Protein AF-A0A3D4Z7B1-F1 (afdb_monomer_lite)

Radius of gyration: 13.18 Å; chains: 1; bounding box: 24×23×37 Å

Secondary structure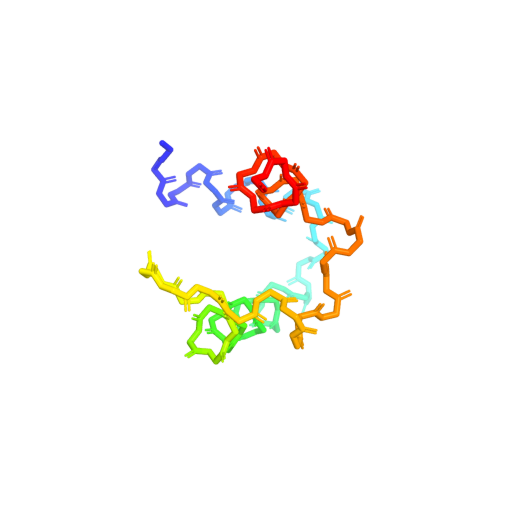 (DSSP, 8-state):
--HHHHHHHHHHHS-GGGHHHHHHHHHHHHHHTS-SSS--GGG-TTGGG-HHIIIIITT-

pLDDT: mean 93.14, std 8.07, range [56.97, 97.69]

Foldseek 3Di:
DDPVVVLVVVPVVDDPVCSVVVVVVVVVCQVPAVDPPDGNLVPDPCNVVDPCCVPPPVVD

Structure (mmCIF, N/CA/C/O backbone):
data_AF-A0A3D4Z7B1-F1
#
_entry.id   AF-A0A3D4Z7B1-F1
#
loop_
_atom_site.group_PDB
_atom_site.id
_atom_site.type_symbol
_atom_site.label_atom_id
_atom_site.label_alt_id
_atom_site.label_comp_id
_atom_site.label_asym_id
_atom_site.label_entity_id
_atom_site.label_seq_id
_atom_site.pdbx_PDB_ins_code
_atom_site.Cartn_x
_atom_site.Cartn_y
_atom_site.Cartn_z
_atom_site.occupancy
_atom_site.B_iso_or_equiv
_atom_site.auth_seq_id
_atom_site.auth_comp_id
_atom_site.auth_asym_id
_atom_site.auth_atom_id
_atom_site.pdbx_PDB_model_num
ATOM 1 N N . LYS A 1 1 ? 3.891 14.383 1.574 1.00 60.12 1 LYS A N 1
ATOM 2 C CA . LYS A 1 1 ? 3.004 13.786 2.601 1.00 60.12 1 LYS A CA 1
ATOM 3 C C . LYS A 1 1 ? 3.882 13.138 3.664 1.00 60.12 1 LYS A C 1
ATOM 5 O O . LYS A 1 1 ? 4.780 12.395 3.293 1.00 60.12 1 LYS A O 1
ATOM 10 N N . ASN A 1 2 ? 3.686 13.469 4.938 1.00 90.81 2 ASN A N 1
ATOM 11 C CA . ASN A 1 2 ? 4.379 12.815 6.059 1.00 90.81 2 ASN A CA 1
ATOM 12 C C . ASN A 1 2 ? 3.633 11.509 6.421 1.00 90.81 2 ASN A C 1
ATOM 14 O O . ASN A 1 2 ? 2.402 11.513 6.330 1.00 90.81 2 ASN A O 1
ATOM 18 N N . PRO A 1 3 ? 4.322 10.423 6.833 1.00 90.44 3 PRO A N 1
ATOM 19 C CA . PRO A 1 3 ? 3.695 9.227 7.409 1.00 90.44 3 PRO A CA 1
ATOM 20 C C . PRO A 1 3 ? 2.509 9.497 8.349 1.00 90.44 3 PRO A C 1
ATOM 22 O O . PRO A 1 3 ? 1.468 8.865 8.202 1.00 90.44 3 PRO A O 1
ATOM 25 N N . HIS A 1 4 ? 2.612 10.491 9.237 1.00 93.69 4 HIS A N 1
ATOM 26 C CA . HIS A 1 4 ? 1.545 10.835 10.181 1.00 93.69 4 HIS A CA 1
ATOM 27 C C . HIS A 1 4 ? 0.251 11.299 9.492 1.00 93.69 4 HIS A C 1
ATOM 29 O O . HIS A 1 4 ? -0.847 10.918 9.887 1.00 93.69 4 HIS A O 1
ATOM 35 N N . GLN A 1 5 ? 0.370 12.086 8.420 1.00 95.75 5 GLN A N 1
ATOM 36 C CA . GLN A 1 5 ? -0.794 12.549 7.658 1.00 95.75 5 GLN A CA 1
ATOM 37 C C . GLN A 1 5 ? -1.485 11.381 6.946 1.00 95.75 5 GLN A C 1
ATOM 39 O O . GLN A 1 5 ? -2.709 11.317 6.916 1.00 95.75 5 GLN A O 1
ATOM 44 N N . VAL A 1 6 ? -0.701 10.442 6.403 1.00 94.06 6 VAL A N 1
ATOM 45 C CA . VAL A 1 6 ? -1.228 9.238 5.741 1.00 94.06 6 VAL A CA 1
ATOM 46 C C . VAL A 1 6 ? -1.966 8.354 6.744 1.00 94.06 6 VAL A C 1
ATOM 48 O O . VAL A 1 6 ? -3.055 7.873 6.449 1.00 94.06 6 VAL A O 1
ATOM 51 N N . GLU A 1 7 ? -1.411 8.178 7.942 1.00 94.12 7 GLU A N 1
ATOM 52 C CA . GLU A 1 7 ? -2.060 7.421 9.012 1.00 94.12 7 GLU A CA 1
ATOM 53 C C . GLU A 1 7 ? -3.416 8.034 9.391 1.00 94.12 7 GLU A C 1
ATOM 55 O O . GLU A 1 7 ? -4.424 7.330 9.408 1.00 94.12 7 GLU A O 1
ATOM 60 N N . GLN A 1 8 ? -3.474 9.351 9.610 1.00 95.25 8 GLN A N 1
ATOM 61 C CA . GLN A 1 8 ? -4.723 10.050 9.929 1.00 95.25 8 GLN A CA 1
ATOM 62 C C . GLN A 1 8 ? -5.772 9.939 8.813 1.00 95.25 8 GLN A C 1
ATOM 64 O O . GLN A 1 8 ? -6.962 9.816 9.101 1.00 95.25 8 GLN A O 1
ATOM 69 N N . GLU A 1 9 ? -5.359 9.992 7.543 1.00 95.38 9 GLU A N 1
ATOM 70 C CA . GLU A 1 9 ? -6.257 9.775 6.402 1.00 95.38 9 GLU A CA 1
ATOM 71 C C . GLU A 1 9 ? -6.824 8.344 6.411 1.00 95.38 9 GLU A C 1
ATOM 73 O O . GLU A 1 9 ? -8.034 8.165 6.279 1.00 95.38 9 GLU A O 1
ATOM 78 N N . LEU A 1 10 ? -5.986 7.330 6.648 1.00 94.62 10 LEU A N 1
ATOM 79 C CA . LEU A 1 10 ? -6.414 5.928 6.698 1.00 94.62 10 LEU A CA 1
ATOM 80 C C . LEU A 1 10 ? -7.367 5.642 7.866 1.00 94.62 10 LEU A C 1
ATOM 82 O O . LEU A 1 10 ? -8.367 4.951 7.678 1.00 94.62 10 LEU A O 1
ATOM 86 N N . GLN A 1 11 ? -7.105 6.207 9.047 1.00 95.25 11 GLN A N 1
ATOM 87 C CA . GLN A 1 11 ? -7.959 6.040 10.230 1.00 95.25 11 GLN A CA 1
ATOM 88 C C . GLN A 1 11 ? -9.373 6.615 10.037 1.00 95.25 11 GLN A C 1
ATOM 90 O O . GLN A 1 11 ? -10.315 6.127 10.658 1.00 95.25 11 GLN A O 1
ATOM 95 N N . LYS A 1 12 ? -9.541 7.628 9.173 1.00 96.62 12 LYS A N 1
ATOM 96 C CA . LYS A 1 12 ? -10.858 8.196 8.827 1.00 96.62 12 LYS A CA 1
ATOM 97 C C . LYS A 1 12 ? -11.665 7.302 7.883 1.00 96.62 12 LYS A C 1
ATOM 99 O O . LYS A 1 12 ? -12.886 7.398 7.865 1.00 96.62 12 LYS A O 1
ATOM 104 N N . ILE A 1 13 ? -10.989 6.477 7.084 1.00 96.44 13 ILE A N 1
ATOM 105 C CA . ILE A 1 13 ? -11.607 5.638 6.047 1.00 96.44 13 ILE A CA 1
ATOM 106 C C . ILE A 1 13 ? -11.885 4.227 6.581 1.00 96.44 13 ILE A C 1
ATOM 108 O O . ILE A 1 13 ? -12.897 3.619 6.238 1.00 96.44 13 ILE A O 1
ATOM 112 N N . LEU A 1 14 ? -10.989 3.693 7.416 1.00 95.62 14 LEU A N 1
ATOM 113 C CA . LEU A 1 14 ? -11.038 2.313 7.893 1.00 95.62 14 LEU A CA 1
ATOM 114 C C . LEU A 1 14 ? -11.581 2.221 9.329 1.00 95.62 14 LEU A C 1
ATOM 116 O O . LEU A 1 14 ? -11.091 2.935 10.210 1.00 95.62 14 LEU A O 1
ATOM 120 N N . PRO A 1 15 ? -12.503 1.281 9.621 1.00 97.00 15 PRO A N 1
ATOM 121 C CA . PRO A 1 15 ? -12.898 0.964 10.991 1.00 97.00 15 PRO A CA 1
ATOM 122 C C . PRO A 1 15 ? -11.686 0.599 11.855 1.00 97.00 15 PRO A C 1
ATOM 124 O O . PRO A 1 15 ? -10.793 -0.116 11.397 1.00 97.00 15 PRO A O 1
ATOM 127 N N . LYS A 1 16 ? -11.681 1.026 13.126 1.00 96.00 16 LYS A N 1
ATOM 128 C CA . LYS A 1 16 ? -10.549 0.830 14.055 1.00 96.00 16 LYS A CA 1
ATOM 129 C C . LYS A 1 16 ? -10.091 -0.625 14.176 1.00 96.00 16 LYS A C 1
ATOM 131 O O . LYS A 1 16 ? -8.895 -0.891 14.246 1.00 96.00 16 LYS A O 1
ATOM 136 N N . GLN A 1 17 ? -11.032 -1.565 14.140 1.00 96.94 17 GLN A N 1
ATOM 137 C CA . GLN A 1 17 ? -10.749 -3.002 14.200 1.00 96.94 17 GLN A CA 1
ATOM 138 C C . GLN A 1 17 ? -9.921 -3.525 13.010 1.00 96.94 17 GLN A C 1
ATOM 140 O O . GLN A 1 17 ? -9.257 -4.546 13.139 1.00 96.94 17 GLN A O 1
ATOM 145 N N . ASN A 1 18 ? -9.911 -2.814 11.877 1.00 97.31 18 ASN A N 1
ATOM 146 C CA . ASN A 1 18 ? -9.223 -3.235 10.656 1.00 97.31 18 ASN A CA 1
ATOM 147 C C . ASN A 1 18 ? -7.836 -2.594 10.492 1.00 97.31 18 ASN A C 1
ATOM 149 O O . ASN A 1 18 ? -7.162 -2.880 9.507 1.00 97.31 18 ASN A O 1
ATOM 153 N N . TRP A 1 19 ? -7.390 -1.717 11.401 1.00 96.31 19 TRP A N 1
ATOM 154 C CA . TRP A 1 19 ? -6.151 -0.950 11.207 1.00 96.31 19 TRP A CA 1
ATOM 155 C C . TRP A 1 19 ? -4.905 -1.836 11.117 1.00 96.31 19 TRP A C 1
ATOM 157 O O . TRP A 1 19 ? -4.101 -1.669 10.201 1.00 96.31 19 TRP A O 1
ATOM 167 N N . SER A 1 20 ? -4.759 -2.801 12.029 1.00 96.25 20 SER A N 1
ATOM 168 C CA . SER A 1 20 ? -3.620 -3.728 12.030 1.00 96.25 20 SER A CA 1
ATOM 169 C C . SER A 1 20 ? -3.610 -4.624 10.794 1.00 96.25 20 SER A C 1
ATOM 171 O O . SER A 1 20 ? -2.564 -4.812 10.179 1.00 96.25 20 SER A O 1
ATOM 173 N N . GLU A 1 21 ? -4.777 -5.127 10.391 1.00 96.75 21 GLU A N 1
ATOM 174 C CA . GLU A 1 21 ? -4.901 -5.966 9.198 1.00 96.75 21 GLU A CA 1
ATOM 175 C C . GLU A 1 21 ? -4.570 -5.170 7.931 1.00 96.75 21 GLU A C 1
ATOM 177 O O . GLU A 1 21 ? -3.728 -5.575 7.133 1.00 96.75 21 GLU A O 1
ATOM 182 N N . ALA A 1 22 ? -5.144 -3.973 7.786 1.00 96.62 22 ALA A N 1
ATOM 183 C CA . ALA A 1 22 ? -4.856 -3.092 6.663 1.00 96.62 22 ALA A CA 1
ATOM 184 C C . ALA A 1 22 ? -3.366 -2.735 6.582 1.00 96.62 22 ALA A C 1
ATOM 186 O O . ALA A 1 22 ? -2.798 -2.723 5.491 1.00 96.62 22 ALA A O 1
ATOM 187 N N . HIS A 1 23 ? -2.710 -2.495 7.720 1.00 95.69 23 HIS A N 1
ATOM 188 C CA . HIS A 1 23 ? -1.271 -2.252 7.767 1.00 95.69 23 HIS A CA 1
ATOM 189 C C . HIS A 1 23 ? -0.470 -3.429 7.188 1.00 95.69 23 HIS A C 1
ATOM 191 O O . HIS A 1 23 ? 0.363 -3.227 6.299 1.00 95.69 23 HIS A O 1
ATOM 197 N N . HIS A 1 24 ? -0.746 -4.659 7.635 1.00 97.69 24 HIS A N 1
ATOM 198 C CA . HIS A 1 24 ? -0.073 -5.851 7.115 1.00 97.69 24 HIS A CA 1
ATOM 199 C C . HIS A 1 24 ? -0.347 -6.064 5.623 1.00 97.69 24 HIS A C 1
ATOM 201 O O . HIS A 1 24 ? 0.590 -6.326 4.866 1.00 97.69 24 HIS A O 1
ATOM 207 N N . LEU A 1 25 ? -1.596 -5.883 5.182 1.00 96.62 25 LEU A N 1
ATOM 208 C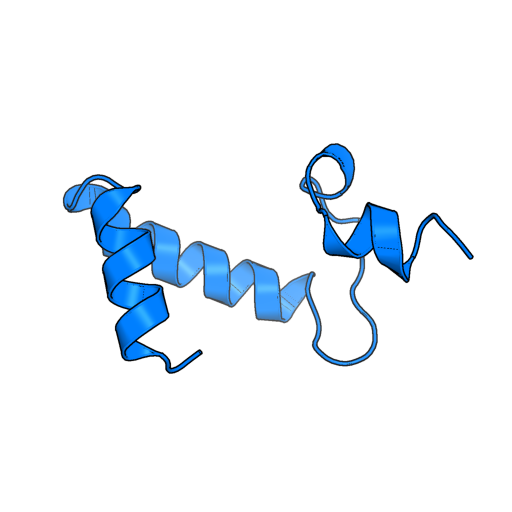 CA . LEU A 1 25 ? -1.984 -6.013 3.777 1.00 96.62 25 LEU A CA 1
ATOM 209 C C . LEU A 1 25 ? -1.266 -4.991 2.889 1.00 96.62 25 LEU A C 1
ATOM 211 O O . LEU A 1 25 ? -0.731 -5.359 1.845 1.00 96.62 25 LEU A O 1
ATOM 215 N N . LEU A 1 26 ? -1.191 -3.724 3.309 1.00 96.00 26 LEU A N 1
ATOM 216 C CA . LEU A 1 26 ? -0.495 -2.673 2.562 1.00 96.00 26 LEU A CA 1
ATOM 217 C C . LEU A 1 26 ? 1.012 -2.948 2.466 1.00 96.00 26 LEU A C 1
ATOM 219 O O . LEU A 1 26 ? 1.599 -2.781 1.394 1.00 96.00 26 LEU A O 1
ATOM 223 N N . ILE A 1 27 ? 1.637 -3.429 3.546 1.00 96.94 27 ILE A N 1
ATOM 224 C CA . ILE A 1 27 ? 3.049 -3.833 3.531 1.00 96.94 27 ILE A CA 1
ATOM 225 C C . ILE A 1 27 ? 3.270 -5.021 2.595 1.00 96.94 27 ILE A C 1
ATOM 227 O O . ILE A 1 27 ? 4.186 -4.987 1.771 1.00 96.94 27 ILE A O 1
ATOM 231 N N . ALA A 1 28 ? 2.450 -6.067 2.703 1.00 97.44 28 ALA A N 1
ATOM 232 C CA . ALA A 1 28 ? 2.556 -7.251 1.857 1.00 97.44 28 ALA A CA 1
ATOM 233 C C . ALA A 1 28 ? 2.369 -6.888 0.377 1.00 97.44 28 ALA A C 1
ATOM 235 O O . ALA A 1 28 ? 3.141 -7.326 -0.477 1.00 97.44 28 ALA A O 1
ATOM 236 N N . HIS A 1 29 ? 1.399 -6.023 0.080 1.00 97.38 29 HIS A N 1
ATOM 237 C CA . HIS A 1 29 ? 1.155 -5.519 -1.263 1.00 97.38 29 HIS A CA 1
ATOM 238 C C . HIS A 1 29 ? 2.359 -4.741 -1.812 1.00 97.38 29 HIS A C 1
ATOM 240 O O . HIS A 1 29 ? 2.813 -5.018 -2.923 1.00 97.38 29 HIS A O 1
ATOM 246 N N . GLY A 1 30 ? 2.924 -3.814 -1.032 1.00 97.00 30 GLY A N 1
ATOM 247 C CA . GLY A 1 30 ? 4.106 -3.044 -1.428 1.00 97.00 30 GLY A CA 1
ATOM 248 C C . GLY A 1 30 ? 5.351 -3.908 -1.646 1.00 97.00 30 GLY A C 1
ATOM 249 O O . GLY A 1 30 ? 6.117 -3.674 -2.578 1.00 97.00 30 GLY A O 1
ATOM 250 N N . ARG A 1 31 ? 5.542 -4.946 -0.825 1.00 97.00 31 ARG A N 1
ATOM 251 C CA . ARG A 1 31 ? 6.703 -5.847 -0.920 1.00 97.00 31 ARG A CA 1
ATOM 252 C C . ARG A 1 31 ? 6.623 -6.835 -2.080 1.00 97.00 31 ARG A C 1
ATOM 254 O O . ARG A 1 31 ? 7.664 -7.190 -2.620 1.00 97.00 31 ARG A O 1
ATOM 261 N N . ASN A 1 32 ? 5.422 -7.275 -2.458 1.00 96.81 32 ASN A N 1
ATOM 262 C CA . ASN A 1 32 ? 5.251 -8.355 -3.435 1.00 96.81 32 ASN A CA 1
ATOM 263 C C . ASN A 1 32 ? 4.773 -7.876 -4.817 1.00 96.81 32 ASN A C 1
ATOM 265 O O . ASN A 1 32 ? 5.084 -8.518 -5.822 1.00 96.81 32 ASN A O 1
ATOM 269 N 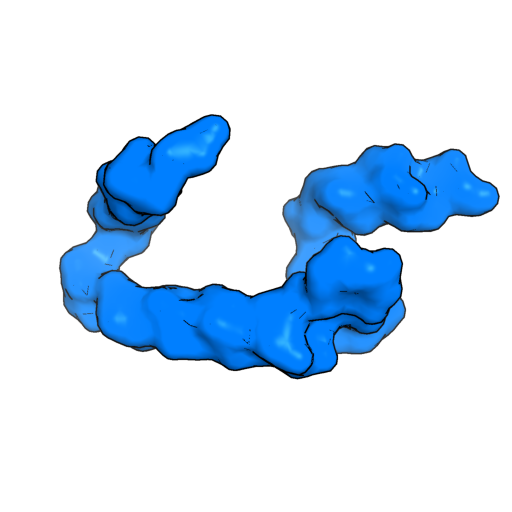N . LEU A 1 33 ? 4.023 -6.769 -4.880 1.00 97.00 33 LEU A N 1
ATOM 270 C CA . LEU A 1 33 ? 3.373 -6.279 -6.102 1.00 97.00 33 LEU A CA 1
ATOM 271 C C . LEU A 1 33 ? 3.764 -4.832 -6.431 1.00 97.00 33 LEU A C 1
ATOM 273 O O . LEU A 1 33 ? 4.316 -4.574 -7.501 1.00 97.00 33 LEU A O 1
ATOM 277 N N . CYS A 1 34 ? 3.518 -3.888 -5.520 1.00 97.19 34 CYS A N 1
ATOM 278 C CA . CYS A 1 34 ? 3.724 -2.453 -5.750 1.00 97.19 34 CYS A CA 1
ATOM 279 C C . CYS A 1 34 ? 5.161 -2.013 -5.406 1.00 97.19 34 CYS A C 1
ATOM 281 O O . CYS A 1 34 ? 5.401 -1.207 -4.508 1.00 97.19 34 CYS A O 1
ATOM 283 N N . LEU A 1 35 ? 6.132 -2.598 -6.113 1.00 96.25 35 LEU A N 1
ATOM 284 C CA . LEU A 1 35 ? 7.561 -2.354 -5.910 1.00 96.25 35 LEU A CA 1
ATOM 285 C C . LEU A 1 35 ? 7.963 -0.928 -6.323 1.00 96.25 35 LEU A C 1
ATOM 287 O O . LEU A 1 35 ? 7.550 -0.442 -7.371 1.00 96.25 35 LEU A O 1
ATOM 291 N N . ALA A 1 36 ? 8.876 -0.308 -5.567 1.00 93.31 36 ALA A N 1
ATOM 292 C CA . ALA A 1 36 ? 9.256 1.101 -5.735 1.00 93.31 36 ALA A CA 1
ATOM 293 C C . ALA A 1 36 ? 9.854 1.476 -7.106 1.00 93.31 36 ALA A C 1
ATOM 295 O O . ALA A 1 36 ? 9.753 2.629 -7.512 1.00 93.31 36 ALA A O 1
ATOM 296 N N . ARG A 1 37 ? 10.517 0.540 -7.802 1.00 91.00 37 ARG A N 1
ATOM 297 C CA . ARG A 1 37 ? 11.162 0.810 -9.105 1.00 91.00 37 ARG A CA 1
ATOM 298 C C . ARG A 1 37 ? 10.419 0.210 -10.296 1.00 91.00 37 ARG A C 1
ATOM 300 O O . ARG A 1 37 ? 10.315 0.854 -11.328 1.00 91.00 37 ARG A O 1
ATOM 307 N N . LYS A 1 38 ? 9.953 -1.036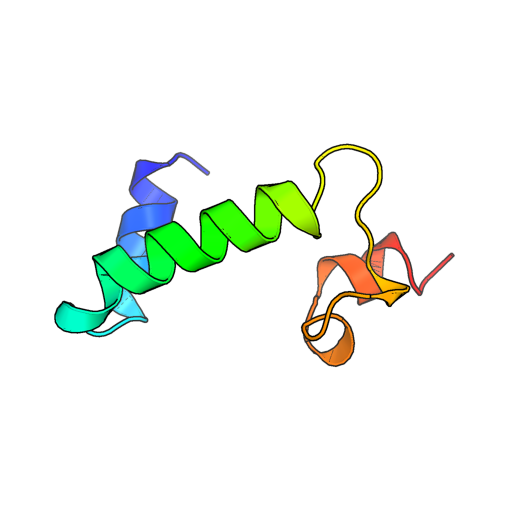 -10.173 1.00 91.44 38 LYS A N 1
ATOM 308 C CA . LYS A 1 38 ? 9.268 -1.772 -11.246 1.00 91.44 38 LYS A CA 1
ATOM 309 C C . LYS A 1 38 ? 8.076 -2.534 -10.658 1.00 91.44 38 LYS A C 1
ATOM 311 O O . LYS A 1 38 ? 8.238 -3.704 -10.297 1.00 91.44 38 LYS A O 1
ATOM 316 N N . PRO A 1 39 ? 6.917 -1.877 -10.482 1.00 96.06 39 PRO A N 1
ATOM 317 C CA . PRO A 1 39 ? 5.735 -2.523 -9.932 1.00 96.06 39 PRO A CA 1
ATOM 318 C C . PRO A 1 39 ? 5.213 -3.601 -10.888 1.00 96.06 39 PRO A C 1
ATOM 320 O O . PRO A 1 39 ? 5.312 -3.484 -12.108 1.00 96.06 39 PRO A O 1
ATOM 323 N N . ARG A 1 40 ? 4.638 -4.667 -10.331 1.00 96.06 40 ARG A N 1
ATOM 324 C CA . ARG A 1 40 ? 4.060 -5.788 -11.085 1.00 96.06 40 ARG A CA 1
ATOM 325 C C . ARG A 1 40 ? 2.581 -5.527 -11.380 1.00 96.06 40 ARG A C 1
ATOM 327 O O . ARG A 1 40 ? 1.716 -6.257 -10.904 1.00 96.06 40 ARG A O 1
ATOM 334 N N . CYS A 1 41 ? 2.289 -4.455 -12.119 1.00 95.50 41 CYS A N 1
ATOM 335 C CA . CYS A 1 41 ? 0.914 -4.006 -12.373 1.00 95.50 41 CYS A CA 1
ATOM 336 C C . CYS A 1 41 ? 0.058 -5.060 -13.096 1.00 95.50 41 CYS A C 1
ATOM 338 O O . CYS A 1 41 ? -1.111 -5.218 -12.770 1.00 95.50 41 CYS A O 1
ATOM 340 N N . GLU A 1 42 ? 0.633 -5.842 -14.005 1.00 92.62 42 GLU A N 1
ATOM 341 C CA . GLU A 1 42 ? -0.086 -6.903 -14.733 1.00 92.62 42 GLU A CA 1
ATOM 342 C C . GLU A 1 42 ? -0.674 -7.981 -13.808 1.00 92.62 42 GLU A C 1
ATOM 344 O O . GLU A 1 42 ? -1.739 -8.524 -14.077 1.00 92.62 42 GLU A O 1
ATOM 349 N N . ALA A 1 43 ? -0.003 -8.259 -12.686 1.00 95.31 43 ALA A N 1
ATOM 350 C CA . ALA A 1 43 ? -0.438 -9.233 -11.686 1.00 95.31 43 ALA A CA 1
ATOM 351 C C . ALA A 1 43 ? -1.197 -8.590 -10.510 1.00 95.31 43 ALA A C 1
ATOM 353 O O . ALA A 1 43 ? -1.555 -9.272 -9.549 1.00 95.31 43 ALA A O 1
ATOM 354 N N . CYS A 1 44 ? -1.393 -7.269 -10.530 1.00 96.81 44 CYS A N 1
ATOM 355 C CA . CYS A 1 44 ? -2.012 -6.548 -9.430 1.00 96.81 44 CYS A CA 1
ATOM 356 C C . CYS A 1 44 ? -3.545 -6.537 -9.587 1.00 96.81 44 CYS A C 1
ATOM 358 O O . CYS A 1 44 ? -4.056 -6.003 -10.571 1.00 96.81 44 CYS A O 1
ATOM 360 N N . PRO A 1 45 ? -4.314 -7.039 -8.603 1.00 95.38 45 PRO A N 1
ATOM 361 C CA . PRO A 1 45 ? -5.777 -7.044 -8.683 1.00 95.38 45 PRO A CA 1
ATOM 362 C C . PRO A 1 45 ? -6.381 -5.635 -8.589 1.00 95.38 45 PRO A C 1
ATOM 364 O O . PRO A 1 45 ? -7.525 -5.420 -8.974 1.00 95.38 45 PRO A O 1
ATOM 367 N N . LEU A 1 46 ? -5.614 -4.663 -8.083 1.00 95.62 46 LEU A N 1
ATOM 368 C CA . LEU A 1 46 ? -6.045 -3.272 -7.940 1.00 95.62 46 LEU A CA 1
ATOM 369 C C . LEU A 1 46 ? -5.823 -2.450 -9.211 1.00 95.62 46 LEU A C 1
ATOM 371 O O . LEU A 1 46 ? -6.193 -1.282 -9.236 1.00 95.62 46 LEU A O 1
ATOM 375 N N . THR A 1 47 ? -5.230 -3.027 -10.257 1.00 96.06 47 THR A N 1
ATOM 376 C CA . THR A 1 47 ? -4.900 -2.336 -11.511 1.00 96.06 47 THR A CA 1
ATOM 377 C C . THR A 1 47 ? -6.073 -1.569 -12.131 1.00 96.06 47 THR A C 1
ATOM 379 O O . THR A 1 47 ? -5.876 -0.395 -12.448 1.00 96.06 47 THR A O 1
ATOM 382 N N . PRO A 1 48 ? -7.306 -2.114 -12.206 1.00 94.31 48 PRO A N 1
ATOM 383 C CA . PRO A 1 48 ? -8.457 -1.364 -12.720 1.00 94.31 48 PRO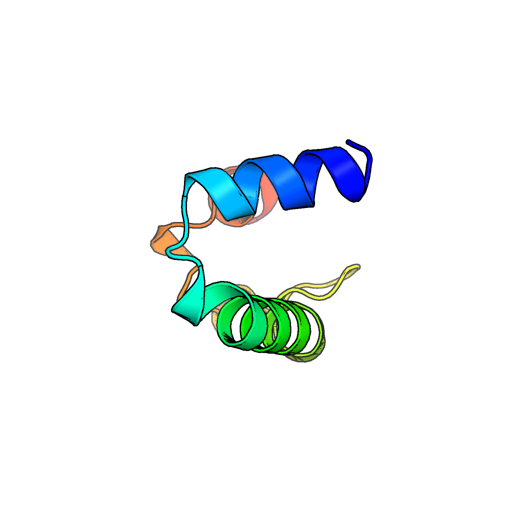 A CA 1
ATOM 384 C C . PRO A 1 48 ? -8.809 -0.111 -11.900 1.00 94.31 48 PRO A C 1
ATOM 386 O O . PRO A 1 48 ? -9.376 0.835 -12.436 1.00 94.31 48 PRO A O 1
ATOM 389 N N . LEU A 1 49 ? -8.460 -0.097 -10.609 1.00 95.38 49 LEU A N 1
ATOM 390 C CA . LEU A 1 49 ? -8.734 0.991 -9.661 1.00 95.38 49 LEU A CA 1
ATOM 391 C C . LEU A 1 49 ? -7.494 1.860 -9.382 1.00 95.38 49 LEU A C 1
ATOM 393 O O . LEU A 1 49 ? -7.561 2.834 -8.630 1.00 95.38 49 LEU A O 1
ATOM 397 N N . CYS A 1 50 ? -6.336 1.498 -9.935 1.00 96.25 50 CYS A N 1
ATOM 398 C CA . CYS A 1 50 ? -5.066 2.121 -9.607 1.00 96.25 50 CYS A CA 1
ATOM 399 C C . CYS A 1 50 ? -4.833 3.349 -10.487 1.00 96.25 50 CYS A C 1
ATOM 401 O O . CYS A 1 50 ? -4.464 3.235 -11.655 1.00 96.25 50 CYS A O 1
ATOM 403 N N . ARG A 1 51 ? -4.955 4.535 -9.886 1.00 95.50 51 ARG A N 1
ATOM 404 C CA . ARG A 1 51 ? -4.665 5.809 -10.555 1.00 95.50 51 ARG A CA 1
ATOM 405 C C . ARG A 1 51 ? -3.253 5.860 -11.154 1.00 95.50 51 ARG A C 1
ATOM 407 O O . ARG A 1 51 ? -3.093 6.281 -12.291 1.00 95.50 51 ARG A O 1
ATOM 414 N N . TYR A 1 52 ? -2.242 5.388 -10.416 1.00 94.88 52 TYR A N 1
ATOM 415 C CA . TYR A 1 52 ? -0.858 5.360 -10.907 1.00 94.88 52 TYR A CA 1
ATOM 416 C C . TYR A 1 52 ? -0.722 4.521 -12.181 1.00 94.88 52 TYR A C 1
ATOM 418 O O . TYR A 1 52 ? -0.059 4.942 -13.121 1.00 94.88 52 TYR A O 1
ATOM 426 N N . TYR A 1 53 ? -1.369 3.353 -12.235 1.00 95.06 53 TYR A N 1
ATOM 427 C CA . TYR A 1 53 ? -1.345 2.522 -13.434 1.00 95.06 53 TYR A CA 1
ATOM 428 C C . TYR A 1 53 ? -1.982 3.246 -14.622 1.00 95.06 53 TYR A C 1
ATOM 430 O O . TYR A 1 53 ? -1.371 3.309 -15.681 1.00 95.06 53 TYR A O 1
ATOM 438 N N . GLN A 1 54 ? -3.164 3.837 -14.432 1.00 93.81 54 GLN A N 1
ATOM 439 C CA . GLN A 1 54 ? -3.884 4.546 -15.493 1.00 93.81 54 GLN A CA 1
ATOM 440 C C . GLN A 1 54 ? -3.076 5.729 -16.056 1.00 93.81 54 GLN A C 1
ATOM 442 O O . GLN A 1 54 ? -2.978 5.889 -17.271 1.00 93.81 54 GLN A O 1
ATOM 447 N N . GLU A 1 55 ? -2.459 6.529 -15.184 1.00 92.44 55 GLU A N 1
ATOM 448 C CA . GLU A 1 55 ? -1.752 7.753 -15.583 1.00 92.44 55 GLU A CA 1
ATOM 4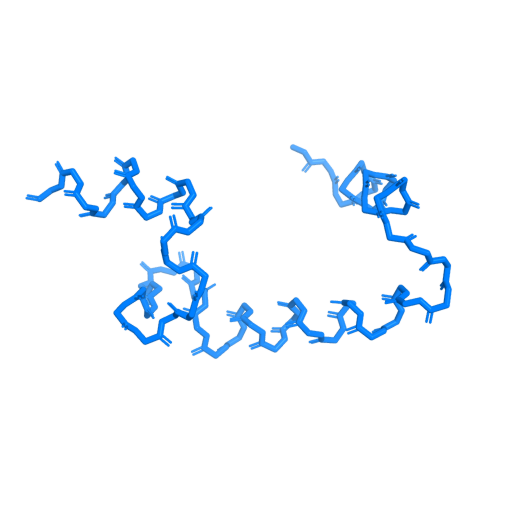49 C C . GLU A 1 55 ? -0.320 7.491 -16.071 1.00 92.44 55 GLU A C 1
ATOM 451 O O . GLU A 1 55 ? 0.126 8.127 -17.020 1.00 92.44 55 GLU A O 1
ATOM 456 N N . ALA A 1 56 ? 0.416 6.578 -15.430 1.00 87.19 56 ALA A N 1
ATOM 457 C CA . ALA A 1 56 ? 1.857 6.432 -15.647 1.00 87.19 56 ALA A CA 1
ATOM 458 C C . ALA A 1 56 ? 2.260 5.178 -16.435 1.00 87.19 56 ALA A C 1
ATOM 460 O O . ALA A 1 56 ? 3.355 5.165 -16.992 1.00 87.19 56 ALA A O 1
ATOM 461 N N . ILE A 1 57 ? 1.428 4.130 -16.466 1.00 85.94 57 ILE A N 1
ATOM 462 C CA . ILE A 1 57 ? 1.770 2.842 -17.095 1.00 85.94 57 ILE A CA 1
ATOM 463 C C . ILE A 1 57 ? 0.912 2.566 -18.331 1.00 85.94 57 ILE A C 1
ATOM 465 O O . ILE A 1 57 ? 1.459 2.247 -19.372 1.00 85.94 57 ILE A O 1
ATOM 469 N N . ALA A 1 58 ? -0.413 2.696 -18.233 1.00 80.00 58 ALA A N 1
ATOM 470 C CA . ALA A 1 58 ? -1.346 2.412 -19.327 1.00 80.00 58 ALA A CA 1
ATOM 471 C C . ALA A 1 58 ? -1.372 3.501 -20.413 1.00 80.00 58 ALA A C 1
ATOM 473 O O . ALA A 1 58 ? -1.863 3.258 -21.509 1.00 80.00 58 ALA A O 1
ATOM 474 N N . SER A 1 59 ? -0.875 4.700 -20.095 1.00 64.88 59 SER A N 1
ATOM 475 C CA . SER A 1 59 ? -0.748 5.823 -21.036 1.00 64.88 59 SER A CA 1
ATOM 476 C C . SER A 1 59 ? 0.597 5.836 -21.793 1.00 64.88 59 SER A C 1
ATOM 478 O O . SER A 1 59 ? 0.888 6.818 -22.476 1.00 64.88 59 SER A O 1
ATOM 480 N N . GLN A 1 60 ? 1.420 4.787 -21.650 1.00 56.97 60 GLN A N 1
ATOM 481 C CA . GLN A 1 60 ? 2.630 4.526 -22.448 1.00 56.97 60 GLN A CA 1
ATOM 482 C C . GLN A 1 60 ? 2.364 3.383 -23.425 1.00 56.97 60 GLN A C 1
ATOM 484 O O . GLN A 1 60 ? 2.835 3.494 -24.577 1.00 56.97 60 GLN A O 1
#

Sequence (60 aa):
KNPHQVEQELQKILPKQNWSEAHHLLIAHGRNLCLARKPRCEACPLTPLCRYYQEAIASQ